Protein AF-A0A6L7JK41-F1 (afdb_monomer_lite)

Radius of gyration: 20.3 Å; chains: 1; bounding box: 41×26×44 Å

Sequence (59 aa):
MSPSTLRRRLVERGLVDANPKKRPKSSDTRFTADLPTQLWQSDFCYWTLANSSEAKTIT

Secondary structure (DSSP, 8-state):
--HHHHHHHHHHTT------PPPPGGGG-----SSTTTT-----EEEE-TTS-EEEE--

pLDDT: mean 83.21, std 8.57, range [63.41, 96.19]

Structure (mmCIF, N/CA/C/O backbone):
data_AF-A0A6L7JK41-F1
#
_entry.id   AF-A0A6L7JK41-F1
#
loop_
_atom_site.group_PDB
_atom_site.id
_atom_site.type_symbol
_atom_site.label_atom_id
_atom_site.label_alt_id
_atom_site.label_comp_id
_atom_site.label_asym_id
_atom_site.label_entity_id
_atom_site.label_seq_id
_atom_site.pdbx_PDB_ins_code
_atom_site.Cartn_x
_atom_site.Cartn_y
_atom_site.Cartn_z
_atom_site.occupancy
_atom_site.B_iso_or_equiv
_atom_site.auth_seq_id
_atom_site.auth_comp_id
_ato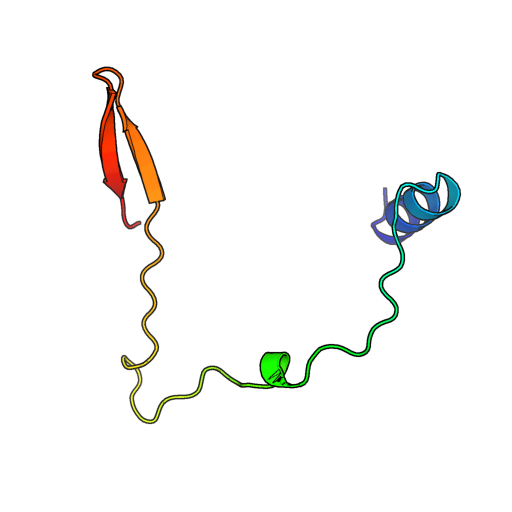m_site.auth_asym_id
_atom_site.auth_atom_id
_atom_site.pdbx_PDB_model_num
ATOM 1 N N . MET A 1 1 ? -23.541 8.800 -10.666 1.00 63.41 1 MET A 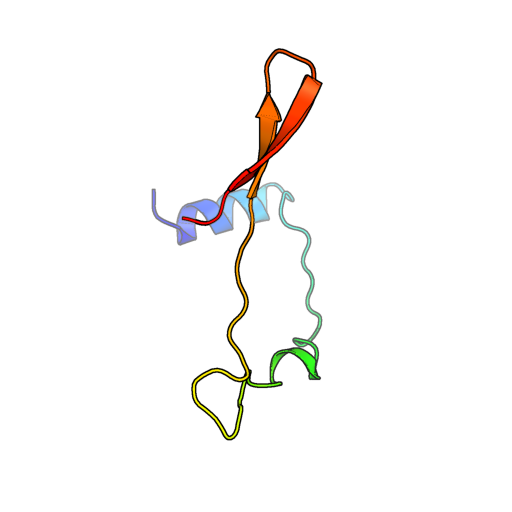N 1
ATOM 2 C CA . MET A 1 1 ? -23.733 7.522 -9.935 1.00 63.41 1 MET A CA 1
ATOM 3 C C . MET A 1 1 ? -22.99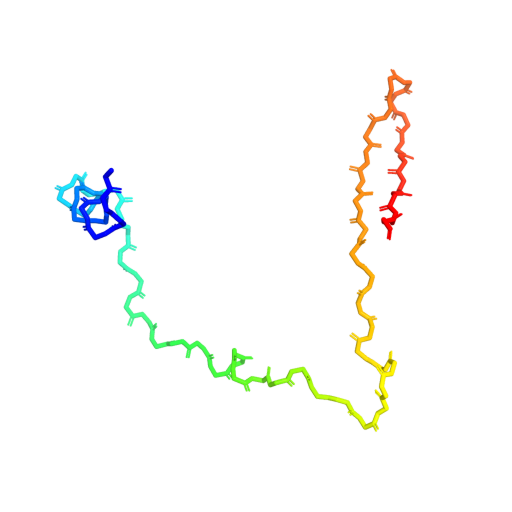1 7.605 -8.612 1.00 63.41 1 MET A C 1
ATOM 5 O O . MET A 1 1 ? -21.869 8.083 -8.614 1.00 63.41 1 MET A O 1
ATOM 9 N N . SER A 1 2 ? -23.595 7.179 -7.501 1.00 91.75 2 SER A N 1
ATOM 10 C CA . SER A 1 2 ? -22.930 7.191 -6.188 1.00 91.75 2 SER A CA 1
ATOM 11 C C . SER A 1 2 ? -21.997 5.974 -6.022 1.00 91.75 2 SER A C 1
ATOM 13 O O . SER A 1 2 ? -22.349 4.894 -6.516 1.00 91.75 2 SER A O 1
ATOM 15 N N . PRO A 1 3 ? -20.860 6.090 -5.301 1.00 93.00 3 PRO A N 1
ATOM 16 C CA . PRO A 1 3 ? -19.974 4.963 -4.984 1.00 93.00 3 PRO A CA 1
ATOM 17 C C . PRO A 1 3 ? -20.709 3.761 -4.375 1.00 93.00 3 PRO A C 1
ATOM 19 O O . PRO A 1 3 ? -20.427 2.612 -4.714 1.00 93.00 3 PRO A O 1
ATOM 22 N N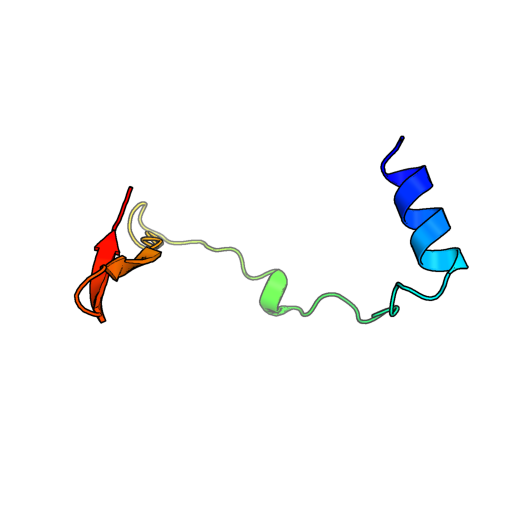 . SER A 1 4 ? -21.727 4.016 -3.550 1.00 92.69 4 SER A N 1
ATOM 23 C CA . SER A 1 4 ? -22.563 2.976 -2.939 1.00 92.69 4 SER A CA 1
ATOM 24 C C . SER A 1 4 ? -23.366 2.196 -3.982 1.00 92.69 4 SER A C 1
ATOM 26 O O . SER A 1 4 ? -23.531 0.981 -3.879 1.00 92.69 4 SER A O 1
ATOM 28 N N . THR A 1 5 ? -23.841 2.886 -5.024 1.00 95.19 5 THR A N 1
ATOM 29 C CA . THR A 1 5 ? -24.585 2.262 -6.127 1.00 95.19 5 THR A CA 1
ATOM 30 C C . THR A 1 5 ? -23.675 1.402 -7.000 1.00 95.19 5 THR A C 1
ATOM 32 O O . THR A 1 5 ? -24.082 0.315 -7.407 1.00 95.19 5 THR A O 1
ATOM 35 N N . LEU A 1 6 ? -22.448 1.862 -7.265 1.00 93.94 6 LEU A N 1
ATOM 36 C CA . LEU A 1 6 ? -21.441 1.100 -8.006 1.00 93.94 6 LEU A CA 1
ATOM 37 C C . LEU A 1 6 ? -21.053 -0.176 -7.247 1.00 93.94 6 LEU A C 1
ATOM 39 O O . LEU A 1 6 ? -21.129 -1.266 -7.808 1.00 93.94 6 LEU A O 1
ATOM 43 N N . ARG A 1 7 ? -20.727 -0.053 -5.951 1.00 92.94 7 ARG A N 1
ATOM 44 C CA . ARG A 1 7 ? -20.370 -1.187 -5.086 1.00 92.94 7 ARG A CA 1
ATOM 45 C C . ARG A 1 7 ? -21.450 -2.265 -5.090 1.00 92.94 7 ARG A C 1
ATOM 47 O O . ARG A 1 7 ? -21.135 -3.428 -5.305 1.00 92.94 7 ARG A O 1
ATOM 54 N N . ARG A 1 8 ? -22.717 -1.885 -4.891 1.00 94.06 8 ARG A N 1
ATOM 55 C CA . ARG A 1 8 ? -23.832 -2.842 -4.880 1.00 94.06 8 ARG A CA 1
ATOM 56 C C . ARG A 1 8 ? -23.937 -3.609 -6.201 1.00 94.06 8 ARG A C 1
ATOM 58 O O . ARG A 1 8 ? -23.983 -4.831 -6.175 1.00 94.06 8 ARG A O 1
ATOM 65 N N . ARG A 1 9 ? -23.879 -2.910 -7.341 1.00 95.50 9 ARG A N 1
ATOM 66 C CA . ARG A 1 9 ? -23.943 -3.543 -8.672 1.00 95.50 9 ARG A CA 1
ATOM 67 C C . ARG A 1 9 ? -22.773 -4.491 -8.942 1.00 95.50 9 ARG A C 1
ATOM 69 O O . ARG A 1 9 ? -22.960 -5.500 -9.610 1.00 95.50 9 ARG A O 1
ATOM 76 N N . LEU A 1 10 ? -21.570 -4.164 -8.467 1.00 94.69 10 LEU A N 1
ATOM 77 C CA . LEU A 1 10 ? -20.397 -5.035 -8.607 1.00 94.69 10 LEU A CA 1
ATOM 78 C C . LEU A 1 10 ? -20.541 -6.311 -7.768 1.00 94.69 10 LEU A C 1
ATOM 80 O O . LEU A 1 10 ? -20.228 -7.394 -8.254 1.00 94.69 10 LEU A O 1
ATOM 84 N N . VAL A 1 11 ? -21.065 -6.187 -6.545 1.00 93.88 11 VAL A N 1
ATOM 85 C CA . VAL A 1 11 ? -21.341 -7.330 -5.661 1.00 93.88 11 VAL A CA 1
ATOM 86 C C . VAL A 1 11 ? -22.451 -8.218 -6.233 1.00 93.88 11 VAL A C 1
ATOM 88 O O . VAL A 1 11 ? -22.261 -9.423 -6.328 1.00 93.88 11 VAL A O 1
ATOM 91 N N . GLU A 1 12 ? -23.572 -7.640 -6.682 1.00 94.75 12 GLU A N 1
ATOM 92 C CA . GLU A 1 12 ? -24.691 -8.376 -7.307 1.00 94.75 12 GLU A CA 1
ATOM 93 C C . GLU A 1 12 ? -24.254 -9.192 -8.531 1.00 94.75 12 GLU A C 1
ATOM 95 O O . GLU A 1 12 ? -24.783 -10.269 -8.786 1.00 94.75 12 GLU A O 1
ATOM 100 N N . ARG A 1 13 ? -23.275 -8.687 -9.289 1.00 96.19 13 ARG A N 1
ATOM 101 C CA . ARG A 1 13 ? -22.730 -9.351 -10.482 1.00 96.19 13 ARG A CA 1
ATOM 102 C C . ARG A 1 13 ? -21.627 -10.367 -10.180 1.00 96.19 13 ARG A C 1
ATOM 104 O O . ARG A 1 13 ? -21.065 -10.916 -11.120 1.00 96.19 13 ARG A O 1
ATOM 111 N N . GLY A 1 14 ? -21.273 -10.583 -8.912 1.00 93.06 14 GLY A N 1
ATOM 112 C CA . GLY A 1 14 ? -20.184 -11.489 -8.533 1.00 93.06 14 GLY A CA 1
ATOM 113 C C . GLY A 1 14 ? -18.792 -11.006 -8.958 1.00 93.06 14 GLY A C 1
ATOM 114 O O . GLY A 1 14 ? -17.867 -11.803 -9.030 1.00 93.06 14 GLY A O 1
ATOM 115 N N . LEU A 1 15 ? -18.623 -9.708 -9.238 1.00 94.50 15 LEU A N 1
ATOM 116 C CA . LEU A 1 15 ? -17.345 -9.113 -9.662 1.00 94.50 15 LEU A CA 1
ATOM 117 C C . LEU A 1 15 ? -16.457 -8.694 -8.480 1.00 94.50 15 LEU A C 1
ATOM 119 O O . LEU A 1 15 ? -15.424 -8.056 -8.671 1.00 94.50 15 LEU A O 1
ATOM 123 N N . VAL A 1 16 ? -16.879 -8.996 -7.252 1.00 91.56 16 VAL A N 1
ATOM 124 C CA . VAL A 1 16 ? -16.150 -8.684 -6.021 1.00 91.56 16 VAL A CA 1
ATOM 125 C C . VAL A 1 16 ? -15.899 -9.982 -5.275 1.00 91.56 16 VAL A C 1
ATOM 127 O O . VAL A 1 16 ? -16.832 -10.574 -4.737 1.00 91.56 16 VAL A O 1
ATOM 130 N N . ASP A 1 17 ? -14.634 -10.386 -5.209 1.00 89.75 17 ASP A N 1
ATOM 131 C CA . ASP A 1 17 ? -14.198 -11.461 -4.325 1.00 89.75 17 ASP A CA 1
ATOM 132 C C . ASP A 1 17 ? -14.091 -10.921 -2.891 1.00 89.75 17 ASP A C 1
ATOM 134 O O . ASP A 1 17 ? -13.404 -9.927 -2.618 1.00 89.75 17 ASP A O 1
ATOM 138 N N . ALA A 1 18 ? -14.847 -11.515 -1.969 1.00 82.94 18 ALA A N 1
ATOM 139 C CA . ALA A 1 18 ? -14.819 -11.107 -0.576 1.00 82.94 18 ALA A CA 1
ATOM 140 C C . ALA A 1 18 ? -13.560 -11.666 0.095 1.00 82.94 18 ALA A C 1
ATOM 142 O O . ALA A 1 18 ? -13.431 -12.871 0.280 1.00 82.94 18 ALA A O 1
ATOM 143 N N . ASN A 1 19 ? -12.681 -10.781 0.571 1.00 82.62 19 ASN A N 1
ATOM 144 C CA . ASN A 1 19 ? -11.566 -11.151 1.441 1.00 82.62 19 ASN A CA 1
ATOM 145 C C . ASN A 1 19 ? -11.872 -10.747 2.899 1.00 82.62 19 ASN A C 1
ATOM 147 O O . ASN A 1 19 ? -11.417 -9.693 3.348 1.00 82.62 19 ASN A O 1
ATOM 151 N N . PRO A 1 20 ? -12.645 -11.548 3.664 1.00 79.00 20 PRO A N 1
ATOM 152 C CA . PRO A 1 20 ? -13.076 -11.224 5.029 1.00 79.00 20 PRO A CA 1
ATOM 153 C C . PRO A 1 20 ? -11.955 -11.340 6.074 1.00 79.00 20 PRO A C 1
ATOM 155 O O . PRO A 1 20 ? -12.214 -11.375 7.278 1.00 79.00 20 PRO A O 1
ATOM 158 N N . LYS A 1 21 ? -10.691 -11.420 5.649 1.00 83.81 21 LYS A N 1
ATOM 159 C CA . LYS A 1 21 ? -9.563 -11.514 6.568 1.00 83.81 21 LYS A CA 1
ATOM 160 C C . LYS A 1 21 ? -9.412 -10.200 7.324 1.00 83.81 21 LYS A C 1
ATOM 162 O O . LYS A 1 21 ? -9.367 -9.119 6.735 1.00 83.81 21 LYS A O 1
ATOM 167 N N . LYS A 1 22 ? -9.2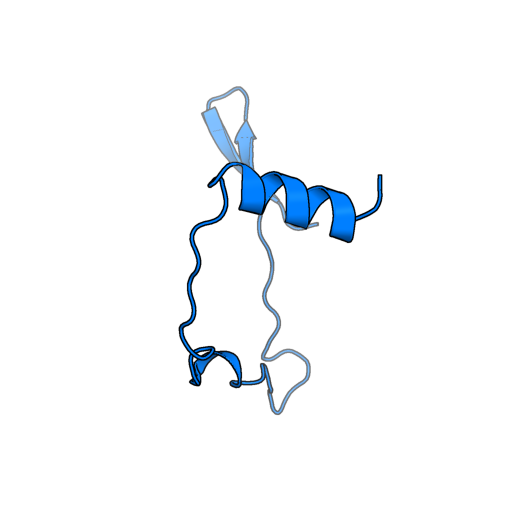86 -10.308 8.650 1.00 80.56 22 LYS A N 1
ATOM 168 C CA . LYS A 1 22 ? -8.872 -9.187 9.496 1.00 80.56 22 LYS A CA 1
ATOM 169 C C . LYS A 1 22 ? -7.599 -8.585 8.905 1.00 80.56 22 LYS A C 1
ATOM 171 O O . LYS A 1 22 ? -6.677 -9.325 8.557 1.00 80.56 22 LYS A O 1
ATOM 176 N N . ARG A 1 23 ? -7.564 -7.254 8.797 1.00 80.00 23 ARG A N 1
ATOM 177 C CA . ARG A 1 23 ? -6.403 -6.525 8.275 1.00 80.00 23 ARG A CA 1
ATOM 178 C C . ARG A 1 23 ? -5.138 -7.029 8.996 1.00 80.00 23 ARG A C 1
ATOM 180 O O . ARG A 1 23 ? -5.165 -7.131 10.228 1.00 80.00 23 ARG A O 1
ATOM 187 N N . PRO A 1 24 ? -4.067 -7.399 8.273 1.00 82.69 24 PRO A N 1
ATOM 188 C CA . PRO A 1 24 ? -2.868 -7.946 8.901 1.00 82.69 24 PRO A CA 1
ATOM 189 C C . PRO A 1 24 ? -2.289 -6.939 9.898 1.00 82.69 24 PRO A C 1
ATOM 191 O O . PRO A 1 24 ? -2.287 -5.739 9.630 1.00 82.69 24 PRO A O 1
ATOM 194 N N . LYS A 1 25 ? -1.777 -7.406 11.043 1.00 76.62 25 LYS A N 1
ATOM 195 C CA . LYS A 1 25 ? -1.224 -6.510 12.077 1.00 76.62 25 LYS A CA 1
ATOM 196 C C . LYS A 1 25 ? -0.059 -5.648 11.576 1.00 76.62 25 LYS A C 1
ATOM 198 O O . LYS A 1 25 ? 0.106 -4.540 12.062 1.00 76.62 25 LYS A O 1
ATOM 203 N N . SER A 1 26 ? 0.681 -6.110 10.566 1.00 77.06 26 SER A N 1
ATOM 204 C CA . SER A 1 26 ? 1.732 -5.328 9.895 1.00 77.06 26 SER A CA 1
ATOM 205 C C . SER A 1 26 ? 1.223 -4.033 9.258 1.00 77.06 26 SER A C 1
ATOM 207 O O . SER A 1 26 ? 1.983 -3.098 9.061 1.00 77.06 26 SER A O 1
ATOM 209 N N . SER A 1 27 ? -0.070 -3.947 8.947 1.00 71.06 27 SER A N 1
ATOM 210 C CA . SER A 1 27 ? -0.672 -2.732 8.393 1.00 71.06 27 SER A CA 1
ATOM 211 C C . SER A 1 27 ? -0.932 -1.626 9.422 1.00 71.06 27 SER A C 1
ATOM 213 O O . SER A 1 27 ? -1.274 -0.513 9.029 1.00 71.06 27 SER A O 1
ATOM 215 N N . ASP A 1 28 ? -0.806 -1.941 10.715 1.00 70.75 28 AS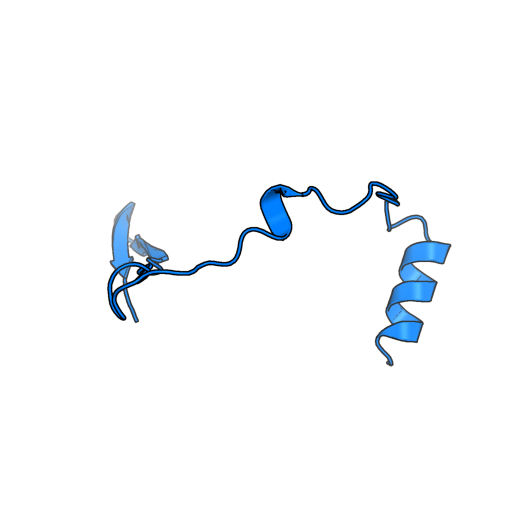P A N 1
ATOM 216 C CA . ASP A 1 28 ? -0.874 -0.981 11.824 1.00 70.75 28 ASP A CA 1
ATOM 217 C C . ASP A 1 28 ? 0.520 -0.440 12.187 1.00 70.75 28 ASP A C 1
ATOM 219 O O . ASP A 1 28 ? 0.659 0.456 13.019 1.00 70.75 28 ASP A O 1
ATOM 223 N N . THR A 1 29 ? 1.571 -0.966 11.543 1.00 77.75 29 THR A N 1
ATOM 224 C CA . THR A 1 29 ? 2.911 -0.396 11.618 1.00 77.75 29 THR A CA 1
ATOM 225 C C . THR A 1 29 ? 2.863 0.997 11.010 1.00 77.75 29 THR A C 1
ATOM 227 O O . THR A 1 29 ? 2.756 1.171 9.795 1.00 77.75 29 THR A O 1
ATOM 230 N N . ARG A 1 30 ? 2.909 2.008 11.876 1.00 67.94 30 ARG A N 1
ATOM 231 C CA . ARG A 1 30 ? 3.019 3.393 11.441 1.00 67.94 30 ARG A CA 1
ATOM 232 C C . ARG A 1 30 ? 4.414 3.615 10.880 1.00 67.94 30 ARG A C 1
ATOM 234 O O . ARG A 1 30 ? 5.405 3.180 11.460 1.00 67.94 30 ARG A O 1
ATOM 241 N N . PHE A 1 31 ? 4.471 4.329 9.767 1.00 66.94 31 PHE A N 1
ATOM 242 C CA . PHE A 1 31 ? 5.701 4.917 9.264 1.00 66.94 31 PHE A CA 1
ATOM 243 C C . PHE A 1 31 ? 6.097 6.043 10.233 1.00 66.94 31 PHE A C 1
ATOM 245 O O . PHE A 1 31 ? 5.674 7.186 10.081 1.00 66.94 31 PHE A O 1
ATOM 252 N N . THR A 1 32 ? 6.830 5.700 11.293 1.00 73.06 32 THR A N 1
ATOM 253 C CA . THR A 1 32 ? 7.368 6.654 12.274 1.00 73.06 32 THR A CA 1
ATOM 254 C C . THR A 1 32 ? 8.882 6.610 12.257 1.00 73.06 32 THR A C 1
ATOM 256 O O . THR A 1 32 ? 9.466 5.528 12.232 1.00 73.06 32 THR A O 1
ATOM 259 N N . ALA A 1 33 ? 9.505 7.778 12.290 1.00 75.56 33 ALA A N 1
ATOM 260 C CA . ALA A 1 33 ? 10.930 7.905 12.502 1.00 75.56 33 ALA A CA 1
ATOM 261 C C . ALA A 1 33 ? 11.215 9.022 13.490 1.00 75.56 33 ALA A C 1
ATOM 263 O O . ALA A 1 33 ? 10.417 9.948 13.640 1.00 75.56 33 ALA A O 1
ATOM 264 N N . ASP A 1 34 ? 12.375 8.920 14.125 1.00 83.75 34 ASP A N 1
ATOM 265 C CA . ASP A 1 34 ? 12.852 9.898 15.096 1.00 83.75 34 ASP A CA 1
ATOM 266 C C . ASP A 1 34 ? 13.277 11.203 14.408 1.00 83.75 34 ASP A C 1
ATOM 268 O O . ASP A 1 34 ? 13.234 12.275 15.011 1.00 83.75 34 ASP A O 1
ATOM 272 N N . LEU A 1 35 ? 13.655 11.120 13.126 1.00 82.56 35 LEU A N 1
ATOM 273 C CA . LEU A 1 35 ? 14.095 12.248 12.313 1.00 82.56 35 LEU A CA 1
ATOM 274 C C . LEU A 1 35 ? 13.168 12.492 11.109 1.00 82.56 35 LEU A C 1
ATOM 276 O O . LEU A 1 35 ? 12.709 11.543 10.469 1.00 82.56 35 LEU A O 1
ATOM 280 N N . PRO A 1 36 ? 12.954 13.765 10.725 1.00 69.00 36 PRO A N 1
ATOM 281 C CA . PRO A 1 36 ? 11.999 14.154 9.682 1.00 69.00 36 PRO A CA 1
ATOM 282 C C . PRO A 1 36 ? 12.327 13.620 8.280 1.00 69.00 36 PRO A C 1
ATOM 284 O O . PRO A 1 36 ? 11.446 13.575 7.425 1.00 69.00 36 PRO A O 1
ATOM 287 N N . THR A 1 37 ? 13.574 13.216 8.029 1.00 77.19 37 THR A N 1
ATOM 288 C CA . THR A 1 37 ? 14.045 12.738 6.717 1.00 77.19 37 THR A CA 1
ATOM 289 C C . THR A 1 37 ? 14.216 11.229 6.621 1.00 77.19 37 THR A C 1
ATOM 291 O O . THR A 1 37 ? 14.420 10.685 5.540 1.00 77.19 37 THR A O 1
ATOM 294 N N . GLN A 1 38 ? 14.107 10.523 7.741 1.00 77.00 38 GLN A N 1
ATOM 295 C CA . GLN A 1 38 ? 14.449 9.104 7.827 1.00 77.00 38 GLN A CA 1
ATOM 296 C C . GLN A 1 38 ? 13.405 8.191 7.162 1.00 77.00 38 GLN A C 1
ATOM 298 O O . GLN A 1 38 ? 13.671 7.019 6.916 1.00 77.00 38 GLN A O 1
ATOM 303 N N . LEU A 1 39 ? 12.239 8.740 6.823 1.00 78.69 39 LEU A N 1
ATOM 304 C CA . LEU A 1 39 ? 11.184 8.056 6.074 1.00 78.69 39 LEU A CA 1
ATOM 305 C C . LEU A 1 39 ? 10.952 8.656 4.694 1.00 78.69 39 LEU A C 1
ATOM 307 O O . LEU A 1 39 ? 9.889 8.454 4.107 1.00 78.69 39 LEU A O 1
ATOM 311 N N . TRP A 1 40 ? 11.910 9.420 4.175 1.00 81.88 40 TRP A N 1
ATOM 312 C CA . TRP A 1 40 ? 11.804 9.905 2.811 1.00 81.88 40 TRP A CA 1
ATOM 313 C C . TRP A 1 40 ? 11.891 8.723 1.855 1.00 81.88 40 TRP A C 1
ATOM 315 O O . TRP A 1 40 ? 12.949 8.141 1.632 1.00 81.88 40 TRP A O 1
ATOM 325 N N . GLN A 1 41 ? 10.741 8.368 1.299 1.00 75.06 41 GLN A N 1
ATOM 326 C CA . GLN A 1 41 ? 10.639 7.479 0.164 1.00 75.06 41 GLN A CA 1
ATOM 327 C C . GLN A 1 41 ? 10.541 8.358 -1.083 1.00 75.06 41 GLN A C 1
ATOM 329 O O . GLN A 1 41 ? 9.639 9.184 -1.197 1.00 75.06 41 GLN A O 1
ATOM 334 N N . SER A 1 42 ? 11.494 8.215 -2.001 1.00 75.94 42 SER A N 1
ATOM 335 C CA . SER A 1 42 ? 11.391 8.830 -3.322 1.00 75.94 42 SER A CA 1
ATOM 336 C C . SER A 1 42 ? 10.644 7.875 -4.240 1.00 75.94 42 SER A C 1
ATOM 338 O O . SER A 1 42 ? 11.148 6.793 -4.551 1.00 75.94 42 SER A O 1
ATOM 340 N N . ASP A 1 43 ? 9.452 8.272 -4.672 1.00 79.19 43 ASP A N 1
ATOM 341 C CA . ASP A 1 43 ? 8.748 7.566 -5.732 1.00 79.19 43 ASP A CA 1
ATOM 342 C C . ASP A 1 43 ? 9.442 7.869 -7.063 1.00 79.19 43 ASP A C 1
ATOM 344 O O . ASP A 1 43 ? 9.567 9.019 -7.486 1.00 79.19 43 ASP A O 1
ATOM 348 N N . PHE A 1 44 ? 9.937 6.822 -7.714 1.00 78.88 44 PHE A N 1
ATOM 349 C CA . PHE A 1 44 ? 10.540 6.917 -9.033 1.00 78.88 44 PHE A CA 1
ATOM 350 C C . PHE A 1 44 ? 9.622 6.267 -10.055 1.00 78.88 44 PHE A C 1
ATOM 352 O O . PHE A 1 44 ? 9.144 5.153 -9.845 1.00 78.88 44 PHE A O 1
ATOM 359 N N . CYS A 1 45 ? 9.428 6.935 -11.186 1.00 84.56 45 CYS A N 1
ATOM 360 C CA . CYS A 1 45 ? 8.769 6.346 -12.341 1.00 84.56 45 CYS A CA 1
ATOM 361 C C . CYS A 1 45 ? 9.820 5.952 -13.383 1.00 84.56 45 CYS A C 1
ATOM 363 O O . CYS A 1 45 ? 10.776 6.698 -13.617 1.00 84.56 45 CYS A O 1
ATOM 365 N N . TYR A 1 46 ? 9.640 4.784 -13.998 1.00 84.00 46 TYR A N 1
ATOM 366 C CA . TYR A 1 46 ? 10.432 4.339 -15.140 1.00 84.00 46 TYR A CA 1
ATOM 367 C C . TYR A 1 46 ? 9.630 4.583 -16.416 1.00 84.00 46 TYR A C 1
ATOM 369 O O . TYR A 1 46 ? 8.462 4.204 -16.501 1.00 84.00 46 TYR A O 1
ATOM 377 N N . TRP A 1 47 ? 10.259 5.211 -17.405 1.00 85.81 47 TRP A N 1
ATOM 378 C CA . TRP A 1 47 ? 9.677 5.444 -18.719 1.00 85.81 47 TRP A CA 1
ATOM 379 C C . TRP A 1 47 ? 10.573 4.853 -19.803 1.00 85.81 47 TRP A C 1
ATOM 381 O O . TRP A 1 47 ? 11.771 5.137 -19.846 1.00 85.81 47 TRP A O 1
ATOM 391 N N . THR A 1 48 ? 10.003 4.058 -20.706 1.00 90.12 48 THR A N 1
ATOM 392 C CA . THR A 1 48 ? 10.729 3.550 -21.875 1.00 90.12 48 THR A CA 1
ATOM 393 C C . THR A 1 48 ? 10.705 4.594 -22.989 1.00 90.12 48 THR A C 1
ATOM 395 O O . THR A 1 48 ? 9.646 5.066 -23.406 1.00 90.12 48 THR A O 1
ATOM 398 N N . LEU A 1 49 ? 11.882 4.979 -23.468 1.00 90.00 49 LEU A N 1
ATOM 399 C CA . LEU A 1 49 ? 12.068 5.933 -24.555 1.00 90.00 49 LEU A CA 1
ATOM 400 C C . LEU A 1 49 ? 11.904 5.251 -25.921 1.00 90.00 49 LEU A C 1
ATOM 402 O O . LEU A 1 49 ? 12.019 4.034 -26.054 1.00 90.00 49 LEU A O 1
ATOM 406 N N . ALA A 1 50 ? 11.693 6.048 -26.972 1.00 89.38 50 ALA A N 1
ATOM 407 C CA . ALA A 1 50 ? 11.498 5.552 -28.340 1.00 89.38 50 ALA A CA 1
ATOM 408 C C . ALA A 1 50 ? 12.684 4.723 -28.880 1.00 89.38 50 ALA A C 1
ATOM 410 O O . ALA A 1 50 ? 12.509 3.889 -29.762 1.00 89.38 50 ALA A O 1
ATOM 411 N N . ASN A 1 51 ? 13.886 4.918 -28.331 1.00 89.62 51 ASN A N 1
ATOM 412 C CA . ASN A 1 51 ? 15.084 4.138 -28.647 1.00 89.62 51 ASN A CA 1
ATOM 413 C C . ASN A 1 51 ? 15.233 2.872 -27.775 1.00 89.62 51 ASN A C 1
ATOM 415 O O . ASN A 1 51 ? 16.324 2.315 -27.692 1.00 89.62 51 ASN A O 1
ATOM 419 N N . SER A 1 52 ? 14.164 2.443 -27.095 1.00 84.25 52 SER A N 1
ATOM 420 C CA . SER A 1 52 ? 14.143 1.312 -26.154 1.00 84.25 52 SER A CA 1
ATOM 421 C C . SER A 1 52 ? 15.071 1.452 -24.939 1.00 84.25 52 SER A C 1
ATOM 423 O O . SER A 1 52 ? 15.309 0.475 -24.237 1.00 84.25 52 SER A O 1
ATOM 425 N N . SER A 1 53 ? 15.593 2.651 -24.661 1.00 86.94 53 SER A N 1
ATOM 426 C CA . SER A 1 53 ? 16.327 2.935 -23.421 1.00 86.94 53 SER A CA 1
ATOM 427 C C . SER A 1 53 ? 15.368 3.350 -22.304 1.00 86.94 53 SER A C 1
ATOM 429 O O . SER A 1 53 ? 14.291 3.881 -22.572 1.00 86.94 53 SER A O 1
ATOM 431 N N . GLU A 1 54 ? 15.752 3.141 -21.049 1.00 86.75 54 GLU A N 1
ATOM 432 C CA . GLU A 1 54 ? 14.930 3.507 -19.892 1.00 86.75 54 GLU A CA 1
ATOM 433 C C . GLU A 1 54 ? 15.368 4.845 -19.287 1.00 86.75 54 GLU A C 1
ATOM 435 O O . GLU A 1 54 ? 16.556 5.098 -19.081 1.00 86.75 54 GLU A O 1
ATOM 440 N N . ALA A 1 55 ? 14.395 5.697 -18.970 1.00 84.56 55 ALA A N 1
ATOM 441 C CA . ALA A 1 55 ? 14.579 6.929 -18.220 1.00 84.56 55 ALA A CA 1
ATOM 442 C C . ALA A 1 55 ? 13.910 6.808 -16.847 1.00 84.56 55 ALA A C 1
ATOM 444 O O . ALA A 1 55 ? 12.781 6.334 -16.733 1.00 84.56 55 ALA A O 1
ATOM 445 N N . LYS A 1 56 ? 14.605 7.267 -15.803 1.00 83.62 56 LYS A N 1
ATOM 446 C CA . LYS A 1 56 ? 14.097 7.310 -14.430 1.00 83.62 56 LYS A CA 1
ATOM 447 C C . LYS A 1 56 ? 13.763 8.753 -14.069 1.00 83.62 56 LYS A C 1
ATOM 449 O O . LYS A 1 56 ? 14.664 9.583 -13.982 1.00 83.62 56 LYS A O 1
ATOM 454 N N . THR A 1 57 ? 12.487 9.049 -13.854 1.00 76.38 57 THR A N 1
ATOM 455 C CA . THR A 1 57 ? 12.016 10.396 -13.506 1.00 76.38 57 THR A CA 1
ATOM 456 C C . THR A 1 57 ? 11.522 10.446 -12.064 1.00 76.38 57 THR A C 1
ATOM 458 O O . THR A 1 57 ? 10.747 9.589 -11.636 1.00 76.38 57 THR A O 1
ATOM 461 N N . ILE A 1 58 ? 11.967 11.472 -11.340 1.00 80.44 58 ILE A N 1
ATOM 462 C CA . ILE A 1 58 ? 11.427 11.952 -10.064 1.00 80.44 58 ILE A CA 1
ATOM 463 C C . ILE A 1 58 ? 10.743 13.291 -10.371 1.00 80.44 58 ILE A C 1
ATOM 465 O O . ILE A 1 58 ? 11.311 14.089 -11.116 1.00 80.44 58 ILE A O 1
ATOM 469 N N . THR A 1 59 ? 9.508 13.484 -9.903 1.00 64.50 59 THR A N 1
ATOM 470 C CA . THR A 1 59 ? 8.779 14.758 -10.063 1.00 64.50 59 THR A CA 1
ATOM 471 C C . THR A 1 59 ? 9.267 15.780 -9.051 1.00 64.50 59 THR A C 1
ATOM 473 O O . THR A 1 59 ? 9.496 15.370 -7.891 1.00 64.50 59 THR A O 1
#

Foldseek 3Di:
DDPVVVVVVCVVVVVDDDDVDDDDPVVVPDPDDPDPCPSDDFDWDWDQDPVRDIDIDTD